Protein AF-A0A4Y2E664-F1 (afdb_monomer_lite)

Sequence (75 aa):
ERCGIPPELVHLVGHGLGAHIAGYAGERQKGLGRITGLDPGGDYFRNTPDVVKLDLRDALLVDVIHSNPSRNFFE

Radius of gyration: 13.25 Å; chains: 1; bounding box: 28×30×38 Å

Secondary structure (DSSP, 8-state):
------GGG-EEEEETHHHHHHHHHHHHSTT--EEEEES---TTTTTS-GGGS--TTSSSEEEEE-S-----TT-

Foldseek 3Di:
DDPPDDQLPDEAEAEACGQFVLLQVLVVDPAHNEYEYEAYHCPPAPPDDCNRGRDCNSHPYYHYDHDCNDPDPPD

pLDDT: mean 90.32, std 13.7, range [45.19, 98.81]

InterPro domains:
  IPR000734 Triacylglycerol lipase family [PTHR11610] (4-68)
  IPR013818 Lipase [PF00151] (3-68)
  IPR029058 Alpha/Beta hydrolase fold [G3DSA:3.40.50.1820] (1-74)
  IPR029058 Alpha/Beta hydrolase fold [SSF53474] (2-70)

Organism: Araneus ventricosus (NCBI:txid182803)

Structure (mmCIF, N/CA/C/O backbone):
data_AF-A0A4Y2E664-F1
#
_entry.id   AF-A0A4Y2E664-F1
#
loop_
_atom_site.group_PDB
_atom_site.id
_atom_site.type_symbol
_atom_site.label_atom_id
_atom_site.label_alt_id
_atom_site.label_comp_id
_atom_site.label_asym_id
_atom_site.label_entity_id
_atom_site.label_seq_id
_atom_site.pdbx_PDB_ins_code
_atom_site.Cartn_x
_atom_site.Cartn_y
_atom_site.Cartn_z
_atom_site.occupancy
_atom_site.B_iso_or_equiv
_atom_site.auth_seq_id
_atom_site.auth_comp_id
_atom_site.auth_asym_id
_atom_site.auth_atom_id
_atom_site.pdbx_PDB_model_num
ATOM 1 N N . GLU A 1 1 ? -2.210 18.861 15.288 1.00 48.19 1 GLU A N 1
ATOM 2 C CA . GLU A 1 1 ? -3.285 18.121 15.985 1.00 48.19 1 GLU A CA 1
ATOM 3 C C . GLU A 1 1 ? -3.433 16.746 15.345 1.00 48.19 1 GLU A C 1
ATOM 5 O O . GLU A 1 1 ? -3.147 16.622 14.159 1.00 48.19 1 GLU A O 1
ATOM 10 N N . ARG A 1 2 ? -3.795 15.704 16.106 1.00 72.25 2 ARG A N 1
ATOM 11 C CA . ARG A 1 2 ? -4.128 14.387 15.535 1.00 72.25 2 ARG A CA 1
ATOM 12 C C . ARG A 1 2 ? -5.638 14.343 15.319 1.00 72.25 2 ARG A C 1
ATOM 14 O O . ARG A 1 2 ? -6.375 14.439 16.289 1.00 72.25 2 ARG A O 1
ATOM 21 N N . CYS A 1 3 ? -6.085 14.162 14.079 1.00 79.62 3 CYS A N 1
ATOM 22 C CA . CYS A 1 3 ? -7.508 14.199 13.717 1.00 79.62 3 CYS A CA 1
ATOM 23 C C . CYS A 1 3 ? -8.311 12.957 14.163 1.00 79.62 3 CYS A C 1
ATOM 25 O O . CYS A 1 3 ? -9.493 12.863 13.858 1.00 79.62 3 CYS A O 1
ATOM 27 N N . GLY A 1 4 ? -7.685 11.988 14.848 1.00 89.31 4 GLY A N 1
ATOM 28 C CA . GLY A 1 4 ? -8.362 10.796 15.378 1.00 89.31 4 GLY A CA 1
ATOM 29 C C . GLY A 1 4 ? -8.895 9.823 14.320 1.00 89.31 4 GLY A C 1
ATOM 30 O O . GLY A 1 4 ? -9.758 9.016 14.641 1.00 89.31 4 GLY A O 1
ATOM 31 N N . ILE A 1 5 ? -8.409 9.898 13.077 1.00 93.38 5 ILE A N 1
ATOM 32 C CA . ILE A 1 5 ? -8.869 9.044 11.974 1.00 93.38 5 ILE A CA 1
ATOM 33 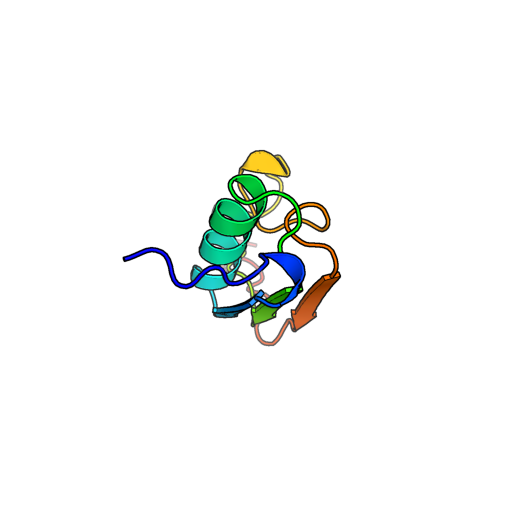C C . ILE A 1 5 ? -8.352 7.610 12.193 1.00 93.38 5 ILE A C 1
ATOM 35 O O . ILE A 1 5 ? -7.130 7.427 12.244 1.00 93.38 5 ILE A O 1
ATOM 39 N N . PRO A 1 6 ? -9.238 6.603 12.311 1.00 95.56 6 PRO A N 1
ATOM 40 C CA . PRO A 1 6 ? -8.839 5.201 12.367 1.00 95.56 6 PRO A CA 1
ATOM 41 C C . PRO A 1 6 ? -8.114 4.782 11.074 1.00 95.56 6 PRO A C 1
ATOM 43 O O . PRO A 1 6 ? -8.588 5.131 9.986 1.00 95.56 6 PRO A O 1
ATOM 46 N N . PRO A 1 7 ? -6.990 4.045 11.145 1.00 96.25 7 PRO A N 1
ATOM 47 C CA . PRO A 1 7 ? -6.257 3.586 9.961 1.00 96.25 7 PRO A CA 1
ATOM 48 C C . PRO A 1 7 ? -7.103 2.755 8.989 1.00 96.25 7 PRO A C 1
ATOM 50 O O . PRO A 1 7 ? -6.882 2.809 7.779 1.00 96.25 7 PRO A O 1
ATOM 53 N N . GLU A 1 8 ? -8.107 2.045 9.501 1.00 97.94 8 GLU A N 1
ATOM 54 C CA . GLU A 1 8 ? -9.017 1.191 8.737 1.00 97.94 8 GLU A CA 1
ATOM 55 C C . GLU A 1 8 ? -9.883 2.000 7.757 1.00 97.94 8 GLU A C 1
ATOM 57 O O . GLU A 1 8 ? -10.404 1.453 6.788 1.00 97.94 8 GLU A O 1
ATOM 62 N N . LEU A 1 9 ? -10.027 3.312 7.991 1.00 97.75 9 LEU A N 1
ATOM 63 C CA . LEU A 1 9 ? -10.759 4.237 7.119 1.00 97.75 9 LEU A CA 1
ATOM 64 C C . LEU A 1 9 ? -9.867 4.904 6.063 1.00 97.75 9 LEU A C 1
ATOM 66 O O . LEU A 1 9 ? -10.348 5.731 5.288 1.00 97.75 9 LEU A O 1
ATOM 70 N N . VAL A 1 10 ? -8.571 4.583 6.030 1.00 97.94 10 VAL A N 1
ATOM 71 C CA . VAL A 1 10 ? -7.611 5.184 5.101 1.00 97.94 10 VAL A CA 1
ATOM 72 C C . VAL A 1 10 ? -7.395 4.275 3.894 1.00 97.94 10 VAL A C 1
ATOM 74 O O . VAL A 1 10 ? -7.147 3.075 4.024 1.00 97.94 10 VAL A O 1
ATOM 77 N N . HIS A 1 11 ? -7.442 4.879 2.706 1.00 98.50 11 HIS A N 1
ATOM 78 C CA . HIS A 1 11 ? -7.127 4.238 1.432 1.00 98.50 11 HIS A CA 1
ATOM 79 C C . HIS A 1 11 ? -5.958 4.961 0.766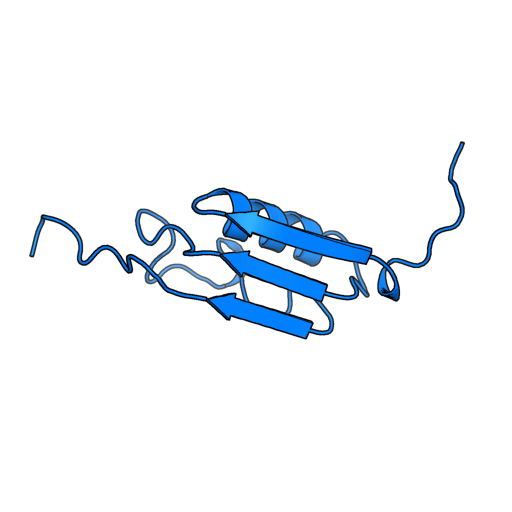 1.00 98.50 11 HIS A C 1
ATOM 81 O O . HIS A 1 11 ? -6.054 6.145 0.444 1.00 98.50 11 HIS A O 1
ATOM 87 N N . LEU A 1 12 ? -4.851 4.249 0.560 1.00 98.62 12 LEU A N 1
ATOM 88 C CA . LEU A 1 12 ? -3.708 4.742 -0.201 1.00 98.62 12 LEU A CA 1
ATOM 89 C C . LEU A 1 12 ? -3.802 4.275 -1.655 1.00 98.62 12 LEU A C 1
ATOM 91 O O . LEU A 1 12 ? -4.028 3.099 -1.924 1.00 98.62 12 LEU A O 1
ATOM 95 N N . VAL A 1 13 ? -3.581 5.187 -2.597 1.00 98.69 13 VAL A N 1
ATOM 96 C CA . VAL A 1 13 ? -3.492 4.866 -4.026 1.00 98.69 13 VAL A CA 1
ATOM 97 C C . VAL A 1 13 ? -2.101 5.253 -4.505 1.00 98.69 13 VAL A C 1
ATOM 99 O O . VAL A 1 13 ? -1.717 6.418 -4.413 1.00 98.69 13 VAL A O 1
ATOM 102 N N . GLY A 1 14 ? -1.333 4.277 -4.984 1.00 98.00 14 GLY A N 1
ATOM 103 C CA . GLY A 1 14 ? 0.049 4.474 -5.414 1.00 98.00 14 GLY A CA 1
ATOM 104 C C . GLY A 1 14 ? 0.257 4.033 -6.857 1.00 98.00 14 GLY A C 1
ATOM 105 O O . GLY A 1 14 ? -0.087 2.907 -7.195 1.00 98.00 14 GLY A O 1
ATOM 106 N N . HIS A 1 15 ? 0.836 4.896 -7.695 1.00 96.75 15 HIS A N 1
ATOM 107 C CA . HIS A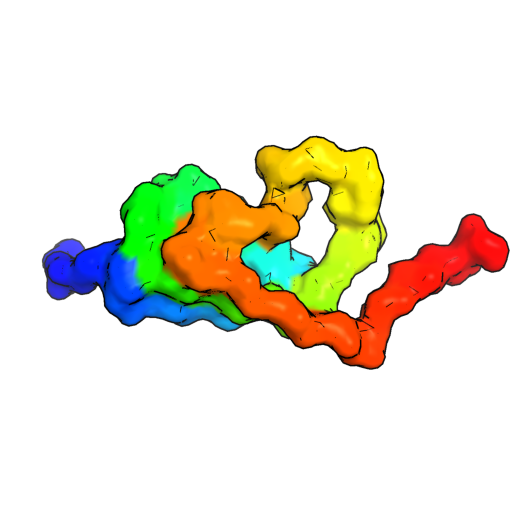 1 15 ? 1.128 4.608 -9.105 1.00 96.75 15 HIS A CA 1
ATOM 108 C C . HIS A 1 15 ? 2.627 4.391 -9.356 1.00 96.75 15 HIS A C 1
ATOM 110 O O . HIS A 1 15 ? 3.445 5.156 -8.834 1.00 96.75 15 HIS A O 1
ATOM 116 N N . GLY A 1 16 ? 3.004 3.396 -10.165 1.00 93.88 16 GLY A N 1
ATOM 117 C CA . GLY A 1 16 ? 4.404 3.101 -10.483 1.00 93.88 16 GLY A CA 1
ATOM 118 C C . GLY A 1 16 ? 5.212 2.779 -9.223 1.00 93.88 16 GLY A C 1
ATOM 119 O O . GLY A 1 16 ? 4.857 1.894 -8.445 1.00 93.88 16 GLY A O 1
ATOM 120 N N . LEU A 1 17 ? 6.266 3.560 -8.962 1.00 94.00 17 LEU A N 1
ATOM 121 C CA . LEU A 1 17 ? 7.037 3.487 -7.710 1.00 94.00 17 LEU A CA 1
ATOM 122 C C . LEU A 1 17 ? 6.181 3.804 -6.468 1.00 94.00 17 LEU A C 1
ATOM 124 O O . LEU A 1 17 ? 6.415 3.263 -5.388 1.00 94.00 17 LEU A O 1
ATOM 128 N N . GLY A 1 18 ? 5.160 4.651 -6.621 1.00 97.31 18 GLY A N 1
ATOM 129 C CA . GLY A 1 18 ? 4.248 5.033 -5.546 1.00 97.31 18 GLY A CA 1
ATOM 130 C C . GLY A 1 18 ? 3.462 3.858 -4.964 1.00 97.31 18 GLY A C 1
ATOM 131 O O . GLY A 1 18 ? 3.089 3.910 -3.795 1.00 97.31 18 GLY A O 1
ATOM 132 N N . ALA A 1 19 ? 3.256 2.782 -5.731 1.00 97.69 19 ALA A N 1
ATOM 133 C CA . ALA A 1 19 ? 2.628 1.562 -5.227 1.00 97.69 19 ALA A CA 1
ATOM 134 C C . ALA A 1 19 ? 3.453 0.938 -4.086 1.00 97.69 19 ALA A C 1
ATOM 136 O O . ALA A 1 19 ? 2.904 0.560 -3.055 1.00 97.69 19 ALA A O 1
ATOM 137 N N . HIS A 1 20 ? 4.781 0.900 -4.224 1.00 97.56 20 HIS A N 1
ATOM 138 C CA . HIS A 1 20 ? 5.678 0.380 -3.188 1.00 97.56 20 HIS A CA 1
ATOM 139 C C . HIS A 1 20 ? 5.840 1.345 -2.014 1.00 97.56 20 HIS A C 1
ATOM 141 O O . HIS A 1 20 ? 5.947 0.904 -0.876 1.00 97.56 20 HIS A O 1
ATOM 147 N N . ILE A 1 21 ? 5.776 2.660 -2.258 1.00 97.88 21 ILE A N 1
ATOM 148 C CA . ILE A 1 21 ? 5.723 3.659 -1.177 1.00 97.88 21 ILE A CA 1
ATOM 149 C C . ILE A 1 21 ? 4.471 3.446 -0.314 1.00 97.88 21 ILE A C 1
ATOM 151 O O . ILE A 1 21 ? 4.560 3.492 0.913 1.00 97.88 21 ILE A O 1
ATOM 155 N N . ALA A 1 22 ? 3.320 3.180 -0.941 1.00 98.31 22 ALA A N 1
ATOM 156 C CA . ALA A 1 22 ? 2.092 2.847 -0.223 1.00 98.31 22 ALA A CA 1
ATOM 157 C C . ALA A 1 22 ? 2.237 1.545 0.583 1.00 98.31 22 ALA A C 1
ATOM 159 O O . ALA A 1 22 ? 1.806 1.516 1.733 1.00 98.31 22 ALA A O 1
ATOM 160 N N . GLY A 1 23 ?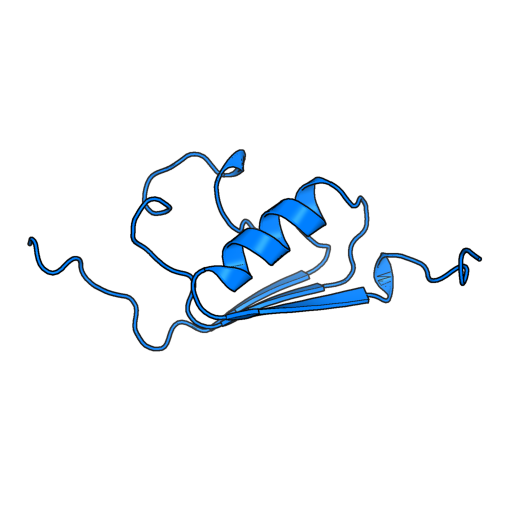 2.907 0.529 0.028 1.00 97.88 23 GLY A N 1
ATOM 161 C CA . GLY A 1 23 ? 3.256 -0.701 0.751 1.00 97.88 23 GLY A CA 1
ATOM 162 C C . GLY A 1 23 ? 4.073 -0.425 2.014 1.00 97.88 23 GLY A C 1
ATOM 163 O O . GLY A 1 23 ? 3.627 -0.710 3.120 1.00 97.88 23 GLY A O 1
ATOM 164 N N . TYR A 1 24 ? 5.194 0.293 1.889 1.00 98.06 24 TYR A N 1
ATOM 165 C CA . TYR A 1 24 ? 6.020 0.677 3.042 1.00 98.06 24 TYR A CA 1
ATOM 166 C C . TYR A 1 24 ? 5.269 1.499 4.099 1.00 98.06 24 TYR A C 1
ATOM 168 O O . TYR A 1 24 ? 5.570 1.397 5.295 1.00 98.06 24 TYR A O 1
ATOM 176 N N . ALA A 1 25 ? 4.326 2.345 3.679 1.00 97.94 25 ALA A N 1
ATOM 177 C CA . ALA A 1 25 ? 3.468 3.078 4.601 1.00 97.94 25 ALA A CA 1
ATOM 178 C C . ALA A 1 25 ? 2.513 2.134 5.350 1.00 97.94 25 ALA A C 1
ATOM 180 O O . ALA A 1 25 ? 2.363 2.273 6.564 1.00 97.94 25 ALA A O 1
ATOM 181 N N .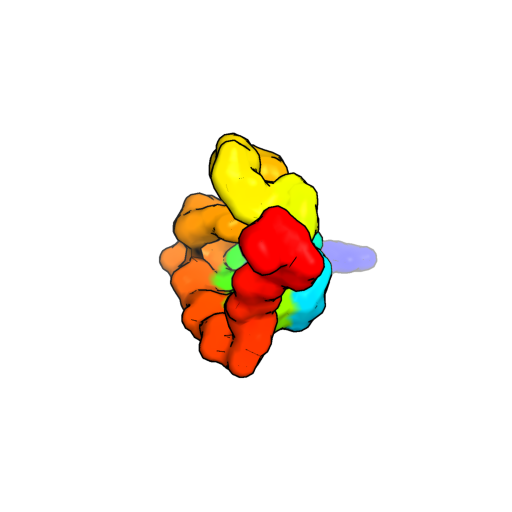 GLY A 1 26 ? 1.920 1.168 4.646 1.00 97.69 26 GLY A N 1
ATOM 182 C CA . GLY A 1 26 ? 1.059 0.127 5.200 1.00 97.69 26 GLY A CA 1
ATOM 183 C C . GLY A 1 26 ? 1.771 -0.800 6.182 1.00 97.69 26 GLY A C 1
ATOM 184 O O . GLY A 1 26 ? 1.322 -0.960 7.312 1.00 97.69 26 GLY A O 1
ATOM 185 N N . GLU A 1 27 ? 2.963 -1.281 5.833 1.00 96.94 27 GLU A N 1
ATOM 186 C CA . GLU A 1 27 ? 3.826 -2.075 6.719 1.00 96.94 27 GLU A CA 1
ATOM 187 C C . GLU A 1 27 ? 4.069 -1.379 8.078 1.00 96.94 27 GLU A C 1
ATOM 189 O O . GLU A 1 27 ? 4.095 -2.005 9.142 1.00 96.94 27 GLU A O 1
ATOM 194 N N . ARG A 1 28 ? 4.224 -0.047 8.057 1.00 96.44 28 ARG A N 1
ATOM 195 C CA . ARG A 1 28 ? 4.460 0.787 9.251 1.00 96.44 28 ARG A CA 1
ATOM 196 C C . ARG A 1 28 ? 3.176 1.196 9.968 1.00 96.44 28 ARG A C 1
ATOM 198 O O . ARG A 1 28 ? 3.253 1.627 11.120 1.00 96.44 28 ARG A O 1
ATOM 205 N N . GLN A 1 29 ? 2.019 1.072 9.320 1.00 96.06 29 GLN A N 1
ATOM 206 C CA . GLN A 1 29 ? 0.719 1.429 9.869 1.00 96.06 29 GLN A CA 1
ATOM 207 C C . GLN A 1 29 ? -0.170 0.195 10.020 1.00 96.06 29 GLN A C 1
ATOM 209 O O . GLN A 1 29 ? -0.849 -0.246 9.094 1.00 96.06 29 GLN A O 1
ATOM 214 N N . LYS A 1 30 ? -0.241 -0.324 11.246 1.00 94.12 30 LYS A N 1
ATOM 215 C CA . LYS A 1 30 ? -1.108 -1.465 11.550 1.00 94.12 30 LYS A CA 1
ATOM 216 C C . LYS A 1 30 ? -2.576 -1.105 11.317 1.00 94.12 30 LYS A C 1
ATOM 218 O O . LYS A 1 30 ? -3.032 -0.050 11.745 1.00 94.12 30 LYS A O 1
ATOM 223 N N . GLY A 1 31 ? -3.308 -2.023 10.689 1.00 95.69 31 GLY A N 1
ATOM 224 C CA . GLY A 1 31 ? -4.742 -1.865 10.445 1.00 95.69 31 GLY A CA 1
ATOM 225 C C . GLY A 1 31 ? -5.083 -0.901 9.309 1.00 95.69 31 GLY A C 1
ATOM 226 O O . GLY A 1 31 ? -6.219 -0.449 9.238 1.00 95.69 31 GLY A O 1
ATOM 227 N N . LEU A 1 32 ? -4.135 -0.566 8.423 1.00 98.12 32 LEU A N 1
ATOM 228 C CA . LEU A 1 32 ? -4.434 0.262 7.255 1.00 98.12 32 LEU A CA 1
ATOM 229 C C . LEU A 1 32 ? -5.575 -0.352 6.428 1.00 98.12 32 LEU A C 1
ATOM 231 O O . LEU A 1 32 ? -5.530 -1.531 6.086 1.00 98.12 32 LEU A O 1
ATOM 235 N N . GLY A 1 33 ? -6.584 0.452 6.095 1.00 98.56 33 GLY A N 1
ATOM 236 C CA . GLY A 1 33 ? -7.802 -0.012 5.432 1.00 98.56 33 GLY A CA 1
ATOM 237 C C . GLY A 1 33 ? -7.562 -0.603 4.048 1.00 98.56 33 GLY A C 1
ATOM 238 O O . GLY A 1 33 ? -7.905 -1.758 3.793 1.00 98.56 33 GLY A O 1
ATOM 239 N N . ARG A 1 34 ? -6.980 0.178 3.134 1.00 98.69 34 ARG A N 1
ATOM 240 C CA . ARG A 1 34 ? -6.780 -0.272 1.752 1.00 98.69 34 ARG A CA 1
ATOM 241 C C . ARG A 1 34 ? -5.539 0.317 1.100 1.00 98.69 34 ARG A C 1
ATOM 243 O O . ARG A 1 34 ? -5.232 1.492 1.295 1.00 98.69 34 ARG A O 1
ATOM 250 N N . ILE A 1 35 ? -4.901 -0.468 0.237 1.00 98.81 35 ILE A N 1
ATOM 251 C CA . ILE A 1 35 ? -3.939 0.019 -0.752 1.00 98.81 35 ILE A CA 1
ATOM 252 C C . ILE A 1 35 ? -4.394 -0.403 -2.149 1.00 98.81 35 ILE A C 1
ATOM 254 O O . ILE A 1 35 ? -4.631 -1.581 -2.389 1.00 98.81 35 ILE A O 1
ATOM 258 N N . THR A 1 36 ? -4.449 0.548 -3.082 1.00 98.75 36 THR A N 1
ATOM 259 C CA . THR A 1 36 ? -4.531 0.249 -4.515 1.00 98.75 36 THR A CA 1
ATOM 260 C C . THR A 1 36 ? -3.192 0.543 -5.184 1.00 98.75 36 THR A C 1
ATOM 262 O O . THR A 1 36 ? -2.751 1.695 -5.226 1.00 98.75 36 THR A O 1
ATOM 265 N N . GLY A 1 37 ? -2.548 -0.495 -5.716 1.00 98.00 37 GLY A N 1
ATOM 266 C CA . GLY A 1 37 ? -1.343 -0.389 -6.534 1.00 98.00 37 GLY A CA 1
ATOM 267 C C . GLY A 1 37 ? -1.699 -0.250 -8.013 1.00 98.00 37 GLY A C 1
ATOM 268 O O . GLY A 1 37 ? -2.246 -1.170 -8.615 1.00 98.00 37 GLY A O 1
ATOM 269 N N . LEU A 1 38 ? -1.384 0.891 -8.614 1.00 97.44 38 LEU A N 1
ATOM 270 C CA . LEU A 1 38 ? -1.573 1.146 -10.039 1.00 97.44 38 LEU A CA 1
ATOM 271 C C . LEU A 1 38 ? -0.237 0.962 -10.754 1.00 97.44 38 LEU A C 1
ATOM 273 O O . LEU A 1 38 ? 0.669 1.777 -10.616 1.00 97.44 38 LEU A O 1
ATOM 277 N N . ASP A 1 39 ? -0.128 -0.125 -11.500 1.00 94.19 39 ASP A N 1
ATOM 278 C CA . ASP A 1 39 ? 1.033 -0.507 -12.297 1.00 94.19 39 ASP A CA 1
ATOM 279 C C . ASP A 1 39 ? 2.363 -0.478 -11.519 1.00 94.19 39 ASP A C 1
ATOM 281 O O . ASP A 1 39 ? 3.243 0.332 -11.818 1.00 94.19 39 ASP A O 1
ATOM 285 N N . PRO A 1 40 ? 2.519 -1.309 -10.466 1.00 93.25 40 PRO A N 1
ATOM 286 C CA . PRO A 1 40 ? 3.710 -1.269 -9.623 1.00 93.25 40 PRO A CA 1
ATOM 287 C C . PRO A 1 40 ? 4.992 -1.510 -10.430 1.00 93.25 40 PRO A C 1
ATOM 289 O O . PRO A 1 40 ? 5.058 -2.419 -11.261 1.00 93.25 40 PRO A O 1
ATOM 292 N N . GLY A 1 41 ? 6.025 -0.705 -10.168 1.00 88.38 41 GLY A N 1
ATOM 293 C CA . GLY A 1 41 ? 7.297 -0.790 -10.887 1.00 88.38 41 GLY A CA 1
ATOM 294 C C . GLY A 1 41 ? 8.004 -2.131 -10.668 1.00 88.38 41 GLY A C 1
ATOM 295 O O . GLY A 1 41 ? 8.323 -2.494 -9.544 1.00 88.38 41 GLY A O 1
ATOM 296 N N . GLY A 1 42 ? 8.288 -2.872 -11.741 1.00 82.06 42 GLY A N 1
ATOM 297 C CA . GLY A 1 42 ? 8.981 -4.163 -11.639 1.00 82.06 42 GLY A CA 1
ATOM 298 C C . GLY A 1 42 ? 10.482 -4.052 -11.339 1.00 82.06 42 GLY A C 1
ATOM 299 O O . GLY A 1 42 ? 11.039 -4.923 -10.664 1.00 82.06 42 GLY A O 1
ATOM 300 N N . ASP A 1 43 ? 11.139 -2.998 -11.828 1.00 82.25 43 ASP A N 1
ATOM 301 C CA . ASP A 1 43 ? 12.583 -2.799 -11.673 1.00 82.25 43 ASP A CA 1
ATOM 302 C C . ASP A 1 43 ? 12.947 -2.629 -10.195 1.00 82.25 43 ASP A C 1
ATOM 304 O O . ASP A 1 43 ? 12.348 -1.816 -9.502 1.00 82.25 43 ASP A O 1
ATOM 308 N N . TYR A 1 44 ? 13.935 -3.387 -9.711 1.00 85.25 44 TYR A N 1
ATOM 309 C CA . TYR A 1 44 ? 14.385 -3.436 -8.306 1.00 85.25 44 TYR A CA 1
ATOM 310 C C . TYR A 1 44 ? 13.412 -4.058 -7.285 1.00 85.25 44 TYR A C 1
ATOM 312 O O . TYR A 1 44 ? 13.838 -4.349 -6.169 1.00 85.25 44 TYR A O 1
ATOM 320 N N . PHE A 1 45 ? 12.153 -4.324 -7.649 1.00 89.38 45 PHE A N 1
ATOM 321 C CA . PHE A 1 45 ? 11.143 -4.907 -6.747 1.00 89.38 45 PHE A CA 1
ATOM 322 C C . PHE A 1 45 ? 10.719 -6.328 -7.131 1.00 89.38 45 PHE A C 1
ATOM 324 O O . PHE A 1 45 ? 10.194 -7.074 -6.306 1.00 89.38 45 PHE A O 1
ATOM 331 N N . ARG A 1 46 ? 10.932 -6.750 -8.380 1.00 85.69 46 ARG A N 1
ATOM 332 C CA . ARG A 1 46 ? 10.643 -8.127 -8.794 1.00 85.69 46 ARG A CA 1
ATOM 333 C C . ARG A 1 46 ? 11.648 -9.095 -8.160 1.00 85.69 46 ARG A C 1
ATOM 335 O O . ARG A 1 46 ? 12.840 -8.812 -8.106 1.00 85.69 46 ARG A O 1
ATOM 342 N N . ASN A 1 47 ? 11.170 -10.266 -7.734 1.00 87.81 47 ASN A N 1
ATOM 343 C CA . ASN A 1 47 ? 11.972 -11.340 -7.119 1.00 87.81 47 ASN A CA 1
ATOM 344 C C . ASN A 1 47 ? 12.693 -10.957 -5.820 1.00 87.81 47 ASN A C 1
ATOM 346 O O . ASN A 1 47 ? 13.612 -11.651 -5.387 1.00 87.81 47 ASN A O 1
ATOM 350 N N . THR A 1 48 ? 12.277 -9.874 -5.180 1.00 92.06 48 THR A N 1
ATOM 351 C CA . THR A 1 48 ? 12.784 -9.493 -3.871 1.00 92.06 48 THR A CA 1
ATOM 352 C C . THR A 1 48 ? 11.857 -10.000 -2.758 1.00 92.06 48 THR A C 1
ATOM 354 O O . THR A 1 48 ? 10.717 -10.397 -3.034 1.00 92.06 48 THR A O 1
ATOM 357 N N . PRO A 1 49 ? 12.309 -10.024 -1.492 1.00 94.38 49 PRO A N 1
ATOM 358 C CA . PRO A 1 49 ? 11.456 -10.346 -0.347 1.00 94.38 49 PRO A CA 1
ATOM 359 C C . PRO A 1 49 ? 10.227 -9.428 -0.236 1.00 94.38 49 PRO A C 1
ATOM 361 O O . PRO A 1 49 ? 10.219 -8.318 -0.757 1.00 94.38 49 PRO A O 1
ATOM 364 N N . ASP A 1 50 ? 9.171 -9.870 0.447 1.00 92.81 50 ASP A N 1
ATOM 365 C CA . ASP A 1 50 ? 7.936 -9.075 0.601 1.00 92.81 50 ASP A CA 1
ATOM 366 C C . ASP A 1 50 ? 8.187 -7.739 1.312 1.00 92.81 50 ASP A C 1
ATOM 368 O O . ASP A 1 50 ? 7.734 -6.713 0.834 1.00 92.81 50 ASP A O 1
ATOM 372 N N . VAL A 1 51 ? 9.076 -7.724 2.311 1.00 94.19 51 VAL A N 1
ATOM 373 C CA . VAL A 1 51 ? 9.477 -6.519 3.066 1.00 94.19 51 VAL A CA 1
ATOM 374 C C . VAL A 1 51 ? 10.043 -5.371 2.215 1.00 94.19 51 VAL A C 1
ATOM 376 O O . VAL A 1 51 ? 10.209 -4.261 2.714 1.00 94.19 51 VAL A O 1
ATOM 379 N N . VAL A 1 52 ? 10.402 -5.605 0.948 1.00 94.75 52 VAL A N 1
ATOM 380 C CA . VAL A 1 52 ? 10.930 -4.535 0.091 1.00 94.75 52 VAL A CA 1
ATOM 381 C C . VAL A 1 52 ? 9.966 -4.055 -0.991 1.00 94.75 52 VAL A C 1
ATOM 383 O O . VAL A 1 52 ? 10.349 -3.197 -1.778 1.00 94.75 52 VAL A O 1
ATOM 386 N N . LYS A 1 53 ? 8.749 -4.597 -1.078 1.00 95.56 53 LYS A N 1
ATOM 387 C CA . LYS A 1 53 ? 7.782 -4.273 -2.135 1.00 95.56 53 LYS A CA 1
ATOM 388 C C . LYS A 1 53 ? 6.367 -4.186 -1.568 1.00 95.56 53 LYS A C 1
ATOM 390 O O . LYS A 1 53 ? 6.139 -4.498 -0.414 1.00 95.56 53 LYS A O 1
ATOM 395 N N . LEU A 1 54 ? 5.424 -3.765 -2.410 1.00 97.38 54 LEU A N 1
ATOM 396 C CA . LEU A 1 54 ? 4.002 -3.836 -2.070 1.00 97.38 54 LEU A CA 1
ATOM 397 C C . LEU A 1 54 ? 3.598 -5.312 -1.977 1.00 97.38 54 LEU A C 1
ATOM 399 O O . LEU A 1 54 ? 3.797 -6.052 -2.947 1.00 97.38 54 LEU A O 1
ATOM 403 N N . ASP A 1 55 ? 3.015 -5.716 -0.853 1.00 96.44 55 ASP A N 1
ATOM 404 C CA . ASP A 1 55 ? 2.512 -7.069 -0.633 1.00 96.44 55 ASP A CA 1
ATOM 405 C C . ASP A 1 55 ? 1.129 -7.087 0.040 1.00 96.44 55 ASP A C 1
ATOM 407 O O . ASP A 1 55 ? 0.611 -6.074 0.501 1.00 96.44 55 ASP A O 1
ATOM 411 N N . LEU A 1 56 ? 0.484 -8.257 0.057 1.00 96.19 56 LEU A N 1
ATOM 412 C CA . LEU A 1 56 ? -0.892 -8.417 0.543 1.00 96.19 56 LEU A CA 1
ATOM 413 C C . LEU A 1 56 ? -1.063 -8.108 2.040 1.00 96.19 56 LEU A C 1
ATOM 415 O O . LEU A 1 56 ? -2.195 -7.968 2.495 1.00 96.19 56 LEU A O 1
ATOM 419 N N . ARG A 1 57 ? 0.026 -8.042 2.812 1.00 96.88 57 ARG A N 1
ATOM 420 C CA . ARG A 1 57 ? 0.006 -7.779 4.257 1.00 96.88 57 ARG A CA 1
ATOM 421 C C . ARG A 1 57 ? 0.020 -6.291 4.605 1.00 96.88 57 ARG A C 1
ATOM 423 O O . ARG A 1 57 ? -0.215 -5.961 5.766 1.00 96.88 57 ARG A O 1
ATOM 430 N N . ASP A 1 58 ? 0.258 -5.411 3.633 1.00 98.00 58 ASP A N 1
ATOM 431 C CA . ASP A 1 58 ? 0.417 -3.971 3.870 1.00 98.00 58 ASP A CA 1
ATOM 432 C C . ASP A 1 58 ? -0.902 -3.257 4.221 1.00 98.00 58 ASP A C 1
ATOM 434 O O . ASP 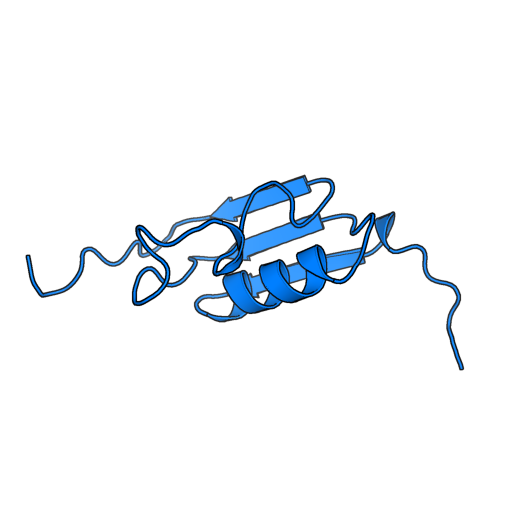A 1 58 ? -0.893 -2.152 4.759 1.00 98.00 58 ASP A O 1
ATOM 438 N N . ALA A 1 59 ? -2.057 -3.865 3.943 1.00 98.50 59 ALA A N 1
ATOM 439 C CA . ALA A 1 59 ? -3.367 -3.341 4.328 1.00 98.50 59 ALA A CA 1
ATOM 440 C C . ALA A 1 59 ? -4.389 -4.471 4.512 1.00 98.50 59 ALA A C 1
ATOM 442 O O . ALA A 1 59 ? -4.156 -5.607 4.104 1.00 98.50 59 ALA A O 1
ATOM 443 N N . LEU A 1 60 ? -5.555 -4.153 5.084 1.00 98.38 60 LEU A N 1
ATOM 444 C CA . LEU A 1 60 ? -6.685 -5.086 5.177 1.00 98.38 60 LEU A CA 1
ATOM 445 C C . LEU A 1 60 ? -7.174 -5.528 3.790 1.00 98.38 60 LEU A C 1
ATOM 447 O O . LEU A 1 60 ? -7.646 -6.653 3.629 1.00 98.38 60 LEU A O 1
ATOM 451 N N . LEU A 1 61 ? -7.051 -4.648 2.793 1.00 98.50 61 LEU A N 1
ATOM 452 C CA . LEU A 1 61 ? -7.276 -4.956 1.388 1.00 98.50 61 LEU A CA 1
ATOM 453 C C . LEU A 1 61 ? -6.170 -4.347 0.526 1.00 98.50 61 LEU A C 1
ATOM 455 O O . LEU A 1 61 ? -5.948 -3.137 0.551 1.00 98.50 61 LEU A O 1
ATOM 459 N N . VAL A 1 62 ? -5.530 -5.176 -0.292 1.00 98.44 62 VAL A N 1
ATOM 460 C CA . VAL A 1 62 ? -4.580 -4.730 -1.313 1.00 98.44 62 VAL A CA 1
ATOM 461 C C . VAL A 1 62 ? -5.090 -5.175 -2.676 1.00 98.44 62 VAL A C 1
ATOM 463 O O . VAL A 1 62 ? -5.265 -6.369 -2.915 1.00 98.44 62 VAL A O 1
ATOM 466 N N . ASP A 1 63 ? -5.341 -4.222 -3.569 1.00 98.25 63 ASP A N 1
ATOM 467 C CA . ASP A 1 63 ? -5.747 -4.476 -4.948 1.00 98.25 63 ASP A CA 1
ATOM 468 C C . ASP A 1 63 ? -4.758 -3.852 -5.934 1.00 98.25 63 ASP A C 1
ATOM 470 O O . ASP A 1 63 ? -4.284 -2.736 -5.741 1.00 98.25 63 ASP A O 1
ATOM 474 N N . VAL A 1 64 ? -4.406 -4.589 -6.989 1.00 97.38 64 VAL A N 1
ATOM 475 C CA . VAL A 1 64 ? -3.371 -4.169 -7.941 1.00 97.38 64 VAL A CA 1
ATOM 476 C C . VAL A 1 64 ? -3.896 -4.248 -9.367 1.00 97.38 64 VAL A C 1
ATOM 478 O O . VAL A 1 64 ? -4.419 -5.280 -9.787 1.00 97.38 64 VAL A O 1
ATOM 481 N N . ILE A 1 65 ? -3.711 -3.170 -10.126 1.00 96.81 65 ILE A N 1
ATOM 482 C CA . ILE A 1 65 ? -4.008 -3.102 -11.559 1.00 96.81 65 ILE A CA 1
ATOM 483 C C . ILE A 1 65 ? -2.677 -3.052 -12.304 1.00 96.81 65 ILE A C 1
ATOM 485 O O . ILE A 1 65 ? -1.910 -2.121 -12.103 1.00 96.81 65 ILE A O 1
ATOM 489 N N . HIS A 1 66 ? -2.403 -4.026 -13.170 1.00 93.88 66 HIS A N 1
ATOM 490 C CA . HIS A 1 66 ? -1.219 -4.023 -14.035 1.00 93.88 66 HIS A CA 1
ATOM 491 C C . HIS A 1 66 ? -1.621 -3.548 -15.435 1.00 93.88 66 HIS A C 1
ATOM 493 O O . HIS A 1 66 ? -2.496 -4.154 -16.052 1.00 93.88 66 HIS A O 1
ATOM 499 N N . SER A 1 67 ? -0.994 -2.482 -15.934 1.00 92.50 67 SER A N 1
ATOM 500 C CA . SER A 1 67 ? -1.315 -1.872 -17.239 1.00 92.50 67 SER A CA 1
ATOM 501 C C . SER A 1 67 ? -0.124 -1.819 -18.188 1.00 92.50 67 SER A C 1
ATOM 503 O O . SER A 1 67 ? -0.306 -1.889 -19.400 1.00 92.50 67 SER A O 1
ATOM 505 N N . ASN A 1 68 ? 1.087 -1.742 -17.647 1.00 85.12 68 ASN A N 1
ATOM 506 C CA . ASN A 1 68 ? 2.339 -1.883 -18.364 1.00 85.12 68 ASN A CA 1
ATOM 507 C C . ASN A 1 68 ? 3.314 -2.673 -17.479 1.00 85.12 68 ASN A C 1
ATOM 509 O O . ASN A 1 68 ? 4.279 -2.118 -16.947 1.00 85.12 68 ASN A O 1
ATOM 513 N N . PRO A 1 69 ? 3.075 -3.987 -17.298 1.00 68.00 69 PRO A N 1
ATOM 514 C CA . PRO A 1 69 ? 4.026 -4.840 -16.613 1.00 68.00 69 PRO A CA 1
ATOM 515 C C . PRO A 1 69 ? 5.285 -4.902 -17.478 1.00 68.00 69 PRO A C 1
ATOM 517 O O . PRO A 1 69 ? 5.372 -5.731 -18.382 1.00 68.00 69 PRO A O 1
ATOM 520 N N . SER A 1 70 ? 6.244 -4.007 -17.231 1.00 60.38 70 SER A N 1
ATOM 521 C CA . SER A 1 70 ? 7.514 -3.980 -17.946 1.00 60.38 70 SER A CA 1
ATOM 522 C C . SER A 1 70 ? 8.142 -5.372 -17.851 1.00 60.38 70 SER A C 1
ATOM 524 O O . SER A 1 70 ? 8.653 -5.780 -16.801 1.00 60.38 70 SER A O 1
ATOM 526 N N . ARG A 1 71 ? 8.074 -6.142 -18.943 1.00 59.91 71 ARG A N 1
ATOM 527 C CA . ARG A 1 71 ? 9.099 -7.137 -19.247 1.00 59.91 71 ARG A CA 1
ATOM 528 C C . ARG A 1 71 ? 10.375 -6.326 -19.343 1.00 59.91 71 ARG A C 1
ATOM 530 O O . ARG A 1 71 ? 10.406 -5.344 -20.080 1.00 59.91 71 ARG A O 1
ATOM 537 N N . ASN A 1 72 ? 11.366 -6.657 -18.528 1.00 52.72 72 ASN A N 1
ATOM 538 C CA . ASN A 1 72 ? 12.622 -5.927 -18.541 1.00 52.72 72 ASN A CA 1
ATOM 539 C C . ASN A 1 72 ? 13.105 -5.876 -19.997 1.00 52.72 72 ASN A C 1
ATOM 541 O O . ASN A 1 72 ? 13.123 -6.904 -20.665 1.00 52.72 72 ASN A O 1
ATOM 545 N N . PHE A 1 73 ? 13.505 -4.699 -20.475 1.00 51.19 73 PHE A N 1
ATOM 546 C CA . PHE A 1 73 ? 14.119 -4.487 -21.795 1.00 51.19 73 PHE A CA 1
ATOM 547 C C . PHE A 1 73 ? 15.502 -5.180 -21.938 1.00 51.19 73 PHE A C 1
ATOM 549 O O . PHE A 1 73 ? 16.299 -4.817 -22.798 1.00 51.19 73 PHE A O 1
ATOM 556 N N . PHE A 1 74 ? 15.786 -6.169 -21.084 1.00 47.06 74 PHE A N 1
ATOM 557 C CA . PHE A 1 74 ? 16.978 -7.013 -21.044 1.00 47.06 74 PHE A CA 1
ATOM 558 C C . PHE A 1 74 ? 16.607 -8.501 -20.842 1.00 47.06 74 PHE A C 1
ATOM 560 O O . PHE A 1 74 ? 17.328 -9.228 -20.159 1.00 47.06 74 PHE A O 1
ATOM 567 N N . GLU A 1 75 ? 15.466 -8.940 -21.385 1.00 45.19 75 GLU A N 1
ATOM 568 C CA . GLU A 1 75 ? 15.356 -10.299 -21.949 1.00 45.19 75 GLU A CA 1
ATOM 569 C C . GLU A 1 75 ? 15.765 -10.265 -23.425 1.00 45.19 75 GLU A C 1
ATOM 571 O O . GLU A 1 75 ? 15.348 -9.311 -24.124 1.00 45.19 75 GLU A O 1
#